Protein AF-A0A9C9SPK6-F1 (afdb_monomer_lite)

Secondary structure (DSSP, 8-state):
--HHHHHHHHHHHHHHHHHHHHHHHHHHHHT--HHHHHHS-HHHHHHHHHHSPPPPHHHH----------GGG--

Sequence (75 aa):
MKQGFTWKFLIIFIVLLLAIWQISYTIKFMGLTEQQKAKMDPVKLSRLENRAIHLGLDLSGGMHIILEVDKSKLR

Structure (mmCIF, N/CA/C/O backbone):
data_AF-A0A9C9SPK6-F1
#
_entry.id   AF-A0A9C9SPK6-F1
#
loop_
_atom_site.group_PDB
_atom_site.id
_atom_site.type_symbol
_atom_site.label_atom_id
_atom_site.label_alt_id
_atom_site.label_comp_id
_atom_site.label_asym_id
_atom_site.label_entity_id
_atom_site.label_seq_id
_atom_site.pdbx_PDB_ins_code
_atom_site.Cartn_x
_atom_site.Cartn_y
_atom_site.Cartn_z
_atom_site.occupancy
_atom_site.B_iso_or_equiv
_atom_site.auth_seq_id
_atom_site.auth_comp_id
_atom_site.auth_asym_id
_atom_site.auth_atom_id
_atom_site.pdbx_PDB_model_num
ATOM 1 N N . MET A 1 1 ? -30.183 0.794 32.754 1.00 50.81 1 MET A N 1
ATOM 2 C CA . MET A 1 1 ? -30.253 1.317 31.364 1.00 50.81 1 MET A CA 1
ATOM 3 C C . MET A 1 1 ? -28.827 1.580 30.870 1.00 50.81 1 MET A C 1
ATOM 5 O O . MET A 1 1 ? -28.059 2.076 31.679 1.00 50.81 1 MET A O 1
ATOM 9 N N . LYS A 1 2 ? -28.494 1.276 29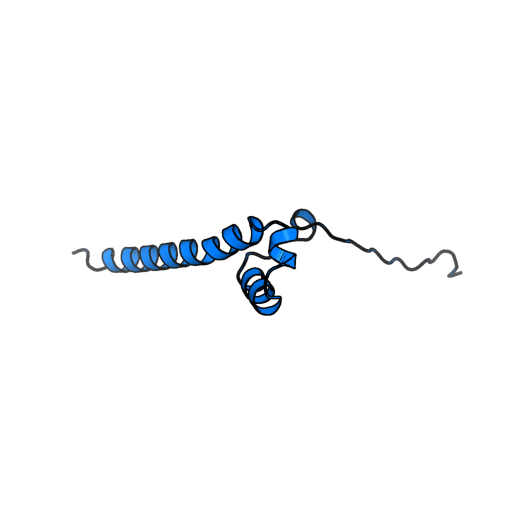.596 1.00 56.41 2 LYS A N 1
ATOM 10 C CA . LYS A 1 2 ? -27.205 1.512 28.866 1.00 56.41 2 LYS A CA 1
ATOM 11 C C . LYS A 1 2 ? -26.299 0.299 28.514 1.00 56.41 2 LYS A C 1
ATOM 13 O O . LYS A 1 2 ? -25.136 0.499 28.192 1.00 56.41 2 LYS A O 1
ATOM 18 N N . GLN A 1 3 ? -26.801 -0.938 28.457 1.00 58.72 3 GLN A N 1
ATOM 19 C CA . GLN A 1 3 ? -25.972 -2.102 28.054 1.00 58.72 3 GLN A CA 1
ATOM 20 C C . GLN A 1 3 ? -25.729 -2.247 26.531 1.00 58.72 3 GLN A C 1
ATOM 22 O O . GLN A 1 3 ? -24.874 -3.021 26.123 1.00 58.72 3 GLN A O 1
ATOM 27 N N . GLY A 1 4 ? -26.417 -1.482 25.673 1.00 61.12 4 GLY A N 1
ATOM 28 C CA . GLY A 1 4 ? -26.248 -1.576 24.210 1.00 61.12 4 GLY A CA 1
ATOM 29 C C . GLY A 1 4 ? -25.147 -0.692 23.605 1.00 61.12 4 GLY A C 1
ATOM 30 O O . GLY A 1 4 ? -24.846 -0.818 22.420 1.00 61.12 4 GLY A O 1
ATOM 31 N N . PHE A 1 5 ? -24.571 0.232 24.378 1.00 65.38 5 PHE A N 1
ATOM 32 C CA . PHE A 1 5 ? -23.651 1.247 23.845 1.00 65.38 5 PHE A CA 1
ATOM 33 C C . PHE A 1 5 ? -22.177 0.825 23.966 1.00 65.38 5 PHE A C 1
ATOM 35 O O . PHE A 1 5 ? -21.379 1.097 23.074 1.00 65.38 5 PHE A O 1
ATOM 42 N N . THR A 1 6 ? -21.826 0.087 25.023 1.00 80.12 6 THR A N 1
ATOM 43 C CA . THR A 1 6 ? -20.468 -0.431 25.264 1.00 80.12 6 THR A CA 1
ATOM 44 C C . THR A 1 6 ? -20.047 -1.464 24.221 1.00 80.12 6 THR A C 1
ATOM 46 O O . THR A 1 6 ? -18.927 -1.407 23.724 1.00 80.12 6 THR A O 1
ATOM 49 N N . TRP A 1 7 ? -20.956 -2.357 23.820 1.00 87.00 7 TRP A N 1
ATOM 50 C CA . TRP A 1 7 ? -20.686 -3.356 22.781 1.00 87.00 7 TRP A CA 1
ATOM 51 C C . TRP A 1 7 ? -20.413 -2.723 21.409 1.00 87.00 7 TRP A C 1
ATOM 53 O O . TRP A 1 7 ? -19.483 -3.119 20.711 1.00 87.00 7 TRP A O 1
ATOM 63 N N . LYS A 1 8 ? -21.170 -1.679 21.043 1.00 86.75 8 LYS A N 1
ATOM 64 C CA . LYS A 1 8 ? -20.929 -0.914 19.808 1.00 86.75 8 LYS A CA 1
ATOM 65 C C . LYS A 1 8 ? -19.549 -0.256 19.822 1.00 86.75 8 LYS A C 1
ATOM 67 O O . LYS A 1 8 ? -18.828 -0.353 18.834 1.00 86.75 8 LYS A O 1
ATOM 72 N N . PHE A 1 9 ? -19.159 0.356 20.942 1.00 90.81 9 PHE A N 1
ATOM 73 C CA . PHE A 1 9 ? -17.822 0.935 21.093 1.00 90.81 9 PHE A CA 1
ATOM 74 C C . PHE A 1 9 ? -16.708 -0.111 21.017 1.00 90.81 9 PHE A C 1
ATOM 76 O O . PHE A 1 9 ? -15.691 0.152 20.383 1.00 90.81 9 PHE A O 1
ATOM 83 N N . LEU A 1 10 ? -16.908 -1.298 21.595 1.00 92.00 10 LEU A N 1
ATOM 84 C CA . LEU A 1 10 ? -15.944 -2.393 21.499 1.00 92.00 10 LEU A CA 1
ATOM 85 C C . LEU A 1 10 ? -15.716 -2.810 20.039 1.00 92.00 10 LEU A C 1
ATOM 87 O O . LEU A 1 10 ? -14.571 -2.916 19.608 1.00 92.00 10 LEU A O 1
ATOM 91 N N . ILE A 1 11 ? -16.791 -2.980 19.261 1.00 93.50 11 ILE A N 1
ATOM 92 C CA . ILE A 1 11 ? -16.692 -3.307 17.831 1.00 93.50 11 ILE A CA 1
ATOM 93 C C . ILE A 1 11 ? -15.954 -2.202 17.073 1.00 93.50 11 ILE A C 1
ATOM 95 O O . ILE A 1 11 ? -15.037 -2.496 16.312 1.00 93.50 11 ILE A O 1
ATOM 99 N N . ILE A 1 12 ? -16.319 -0.935 17.295 1.00 94.62 12 ILE A N 1
ATOM 100 C CA . ILE A 1 12 ? -15.664 0.206 16.639 1.00 94.62 12 ILE A CA 1
ATOM 101 C C . ILE A 1 12 ? -14.166 0.222 16.958 1.00 94.62 12 ILE A C 1
ATOM 103 O O . ILE A 1 12 ? -13.351 0.418 16.060 1.00 94.62 12 ILE A O 1
ATOM 107 N N . PHE A 1 13 ? -13.793 -0.032 18.212 1.00 95.88 13 PHE A N 1
ATOM 108 C CA . PHE A 1 13 ? -12.396 -0.075 18.632 1.00 95.88 13 PHE A CA 1
ATOM 109 C C . PHE A 1 13 ? -11.625 -1.217 17.958 1.00 95.88 13 PHE A C 1
ATOM 111 O O . PHE A 1 13 ? -10.518 -1.007 17.469 1.00 95.88 13 PHE A O 1
ATOM 118 N N . ILE A 1 14 ? -12.226 -2.406 17.857 1.00 96.44 14 ILE A N 1
ATOM 119 C CA . ILE A 1 14 ? -11.632 -3.544 17.141 1.00 96.44 14 ILE A CA 1
ATOM 120 C C . ILE A 1 14 ? -11.436 -3.206 15.659 1.00 96.44 14 ILE A C 1
ATOM 122 O O . ILE A 1 14 ? -10.354 -3.424 15.120 1.00 96.44 14 ILE A O 1
ATOM 126 N N . VAL A 1 15 ? -12.448 -2.634 15.003 1.00 96.81 15 VAL A N 1
ATOM 127 C CA . VAL A 1 15 ? -12.360 -2.232 13.591 1.00 96.81 15 VAL A CA 1
ATOM 128 C C . VAL A 1 15 ? -11.279 -1.167 13.387 1.00 96.81 15 VAL A C 1
ATOM 130 O O . VAL A 1 15 ? -10.509 -1.265 12.435 1.00 96.81 15 VAL A O 1
ATOM 133 N N . LEU A 1 16 ? -11.161 -0.197 14.297 1.00 96.50 16 LEU A N 1
ATOM 134 C CA . LEU A 1 16 ? -10.096 0.810 14.275 1.00 96.50 16 LEU A CA 1
ATOM 135 C C . LEU A 1 16 ? -8.705 0.179 14.382 1.00 96.50 16 LEU A C 1
ATOM 137 O O . LEU A 1 16 ? -7.822 0.513 13.594 1.00 96.50 16 LEU A O 1
ATOM 141 N N . LEU A 1 17 ? -8.509 -0.755 15.315 1.00 96.50 17 LEU A N 1
ATOM 142 C CA . LEU A 1 17 ? -7.234 -1.459 15.460 1.00 96.50 17 LEU A CA 1
ATOM 143 C C . LEU A 1 17 ? -6.882 -2.262 14.204 1.00 96.50 17 LEU A C 1
ATOM 145 O O . LEU A 1 17 ? -5.742 -2.210 13.743 1.00 96.50 17 LEU A O 1
ATOM 149 N N . LEU A 1 18 ? -7.859 -2.958 13.617 1.00 95.56 18 LEU A N 1
ATOM 150 C CA . LEU A 1 18 ? -7.670 -3.695 12.367 1.00 95.56 18 LEU A CA 1
ATOM 151 C C . LEU A 1 18 ? -7.337 -2.759 11.199 1.00 95.56 18 LEU A C 1
ATOM 153 O O . LEU A 1 18 ? -6.456 -3.075 10.403 1.00 95.56 18 LEU A O 1
ATOM 157 N N . ALA A 1 19 ? -7.981 -1.593 11.119 1.00 94.62 19 ALA A N 1
ATOM 158 C CA . ALA A 1 19 ? -7.707 -0.598 10.087 1.00 94.62 19 ALA A CA 1
ATOM 159 C C . ALA A 1 19 ? -6.278 -0.042 10.198 1.00 94.62 19 ALA A C 1
ATOM 161 O O . ALA A 1 19 ? -5.556 0.003 9.202 1.00 94.62 19 ALA A O 1
ATOM 162 N N . ILE A 1 20 ? -5.839 0.314 11.411 1.00 95.38 20 ILE A N 1
ATOM 163 C CA . ILE A 1 20 ? -4.468 0.781 11.668 1.00 95.38 20 ILE A CA 1
ATOM 164 C C . ILE A 1 20 ? -3.456 -0.312 11.304 1.00 95.38 20 ILE A C 1
ATOM 166 O O . ILE A 1 20 ? -2.454 -0.041 10.637 1.00 95.38 20 ILE A O 1
ATOM 170 N N . TRP A 1 21 ? -3.726 -1.557 11.704 1.00 93.62 21 TRP A N 1
ATOM 171 C CA . TRP A 1 21 ? -2.868 -2.692 11.380 1.00 93.62 21 TRP A CA 1
ATOM 172 C C . TRP A 1 21 ? -2.751 -2.905 9.866 1.00 93.62 21 TRP A C 1
ATOM 174 O O . TRP A 1 21 ? -1.637 -3.043 9.359 1.00 93.62 21 TRP A O 1
ATOM 184 N N . GLN A 1 22 ? -3.864 -2.841 9.131 1.00 92.75 22 GLN A N 1
ATOM 185 C CA . GLN A 1 22 ? -3.876 -2.992 7.677 1.00 92.75 22 GLN A CA 1
ATOM 186 C C . GLN A 1 22 ? -3.114 -1.861 6.968 1.00 92.75 22 GLN A C 1
ATOM 188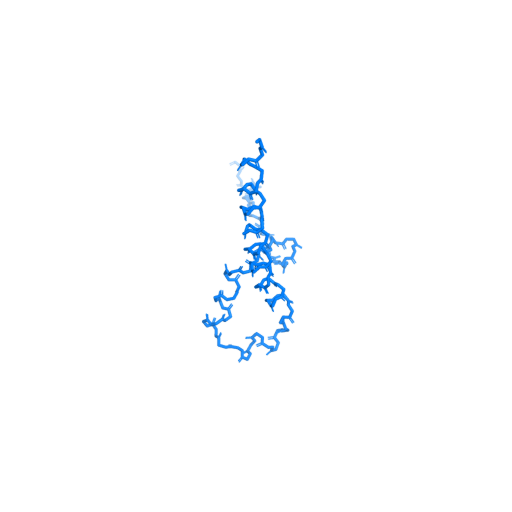 O O . GLN A 1 22 ? -2.273 -2.126 6.110 1.00 92.75 22 GLN A O 1
ATO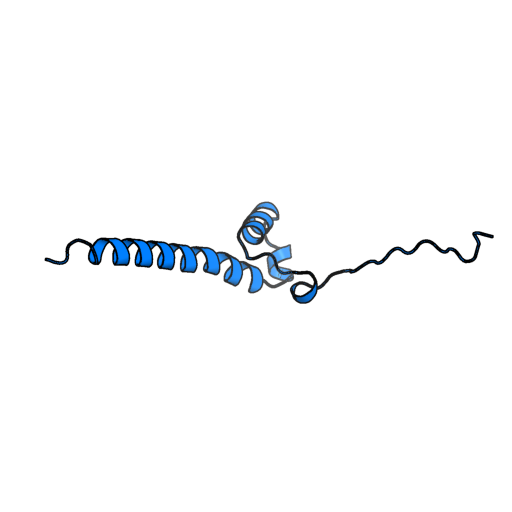M 193 N N . ILE A 1 23 ? -3.336 -0.604 7.368 1.00 93.50 23 ILE A N 1
ATOM 194 C CA . ILE A 1 23 ? -2.654 0.571 6.793 1.00 93.50 23 ILE A CA 1
ATOM 195 C C . ILE A 1 23 ? -1.133 0.500 6.999 1.00 93.50 23 ILE A C 1
ATOM 197 O O . ILE A 1 23 ? -0.367 0.948 6.142 1.00 93.50 23 ILE A O 1
ATOM 201 N N . SER A 1 24 ? -0.673 -0.111 8.096 1.00 91.88 24 SER A N 1
ATOM 202 C CA . SER A 1 24 ? 0.760 -0.250 8.382 1.00 91.88 24 SER A CA 1
ATOM 203 C C . SER A 1 24 ? 1.534 -1.012 7.294 1.00 91.88 24 SER A C 1
ATOM 205 O O . SER A 1 24 ? 2.704 -0.705 7.057 1.00 91.88 24 SER A O 1
ATOM 207 N N . TYR A 1 25 ? 0.899 -1.967 6.600 1.00 92.56 25 TYR A N 1
ATOM 208 C CA . TYR A 1 25 ? 1.518 -2.692 5.484 1.00 92.56 25 TYR A CA 1
ATOM 209 C C . TYR A 1 25 ? 1.749 -1.776 4.282 1.00 92.56 25 TYR A C 1
ATOM 211 O O . TYR A 1 25 ? 2.839 -1.785 3.711 1.00 92.56 25 TYR A O 1
ATOM 219 N N . THR A 1 26 ? 0.768 -0.932 3.959 1.00 90.62 26 THR A N 1
ATOM 220 C CA . THR A 1 26 ? 0.857 0.042 2.865 1.00 90.62 26 THR A CA 1
ATOM 221 C C . THR A 1 26 ? 1.972 1.054 3.101 1.00 90.62 26 THR A C 1
ATOM 223 O O . THR A 1 26 ? 2.802 1.256 2.221 1.00 90.62 26 THR A O 1
ATOM 226 N N . ILE A 1 27 ? 2.053 1.637 4.304 1.00 91.50 27 ILE A N 1
ATOM 227 C CA . ILE A 1 27 ? 3.105 2.614 4.637 1.00 91.50 27 ILE A CA 1
ATOM 228 C C . ILE A 1 27 ? 4.494 1.975 4.517 1.00 91.50 27 ILE A C 1
ATOM 230 O O . ILE A 1 27 ? 5.405 2.574 3.950 1.00 91.50 27 ILE A O 1
ATOM 234 N N . LYS A 1 28 ? 4.656 0.738 5.006 1.00 90.50 28 LYS A N 1
ATOM 235 C CA . LYS A 1 28 ? 5.920 0.004 4.874 1.00 90.50 28 LYS A CA 1
ATOM 236 C C . LYS A 1 28 ? 6.280 -0.247 3.417 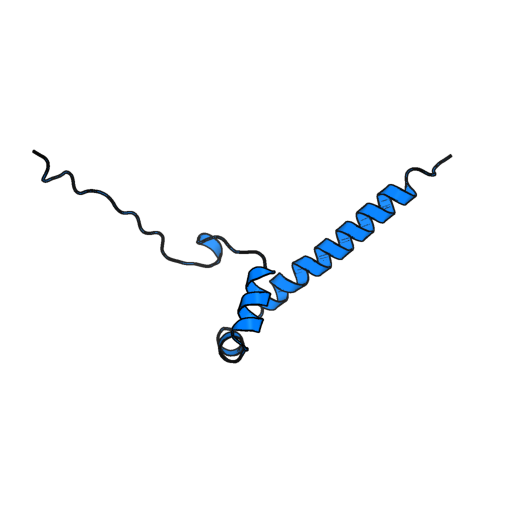1.00 90.50 28 LYS A C 1
ATOM 238 O O . LYS A 1 28 ? 7.427 -0.039 3.059 1.00 90.50 28 LYS A O 1
ATOM 243 N N . PHE A 1 29 ? 5.329 -0.684 2.595 1.00 89.25 29 PHE A N 1
ATOM 244 C CA . PHE A 1 29 ? 5.581 -0.972 1.186 1.00 89.25 29 PHE A CA 1
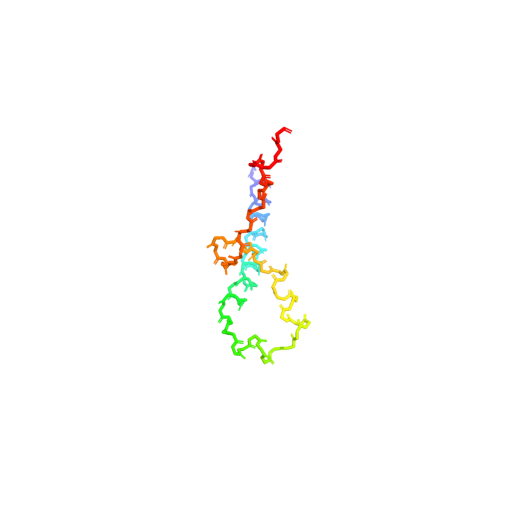ATOM 245 C C . PHE A 1 29 ? 5.950 0.287 0.390 1.00 89.25 29 PHE A C 1
ATOM 247 O O . PHE A 1 29 ? 6.948 0.288 -0.328 1.00 89.25 29 PHE A O 1
ATOM 254 N N . MET A 1 30 ? 5.186 1.371 0.558 1.00 86.44 30 MET A N 1
ATOM 255 C CA . MET A 1 30 ? 5.405 2.637 -0.153 1.00 86.44 30 MET A CA 1
ATOM 256 C C . MET A 1 30 ? 6.668 3.373 0.313 1.00 86.44 30 MET A C 1
ATOM 258 O O . MET A 1 30 ? 7.252 4.125 -0.459 1.00 86.44 30 MET A O 1
ATOM 262 N N . GLY A 1 31 ? 7.107 3.154 1.556 1.00 86.56 31 GLY A N 1
ATOM 263 C CA . GLY A 1 31 ? 8.350 3.720 2.082 1.00 86.56 31 GLY A CA 1
ATOM 264 C C . GLY A 1 31 ? 9.628 3.009 1.621 1.00 86.56 31 GLY A C 1
ATOM 265 O O . GLY A 1 31 ? 10.718 3.529 1.855 1.00 86.56 31 GLY A O 1
ATOM 266 N N . LEU A 1 32 ? 9.530 1.831 0.990 1.00 89.19 32 LEU A N 1
ATOM 267 C CA . LEU A 1 32 ? 10.701 1.113 0.483 1.00 89.19 32 LEU A CA 1
ATOM 268 C C . LEU A 1 32 ? 11.218 1.759 -0.802 1.00 89.19 32 LEU A C 1
ATOM 270 O O . LEU A 1 32 ? 10.476 1.937 -1.768 1.00 89.19 32 LEU A O 1
ATOM 274 N N . THR A 1 33 ? 12.522 2.022 -0.852 1.00 86.00 33 THR A N 1
ATOM 275 C CA . THR A 1 33 ? 13.181 2.453 -2.091 1.00 86.00 33 THR A CA 1
ATOM 276 C C . THR A 1 33 ? 13.419 1.270 -3.027 1.00 86.00 33 THR A C 1
ATOM 278 O O . THR A 1 33 ? 13.540 0.125 -2.589 1.00 86.00 33 THR A O 1
ATOM 281 N N . GLU A 1 34 ? 13.564 1.535 -4.325 1.00 83.38 34 GLU A N 1
ATOM 282 C CA . GLU A 1 34 ? 13.834 0.502 -5.339 1.00 83.38 34 GLU A CA 1
ATOM 283 C C . GLU A 1 34 ? 15.067 -0.357 -5.002 1.00 83.38 34 GLU A C 1
ATOM 285 O O . GLU A 1 34 ? 15.066 -1.573 -5.175 1.00 83.38 34 GLU A O 1
ATOM 290 N N . GLN A 1 35 ? 16.094 0.246 -4.399 1.00 83.56 35 GLN A N 1
ATOM 291 C CA . GLN A 1 35 ? 17.293 -0.466 -3.944 1.00 83.56 35 GLN A CA 1
ATOM 292 C C . GLN A 1 35 ? 17.014 -1.424 -2.778 1.00 83.56 35 GLN A C 1
ATOM 294 O O . GLN A 1 35 ? 17.655 -2.469 -2.664 1.00 83.56 35 GLN A O 1
ATOM 299 N N . GLN A 1 36 ? 16.088 -1.068 -1.887 1.00 84.25 36 GLN A N 1
ATOM 300 C CA . GLN A 1 36 ? 15.686 -1.913 -0.763 1.00 84.25 36 GLN A CA 1
ATOM 301 C C . GLN A 1 36 ? 14.770 -3.044 -1.226 1.00 84.25 36 GLN A C 1
ATOM 303 O O . GLN A 1 36 ? 14.933 -4.170 -0.762 1.00 84.25 36 GLN A O 1
ATOM 308 N N . LYS A 1 37 ? 13.872 -2.772 -2.182 1.00 85.62 37 LYS A N 1
ATOM 309 C CA . LYS A 1 37 ? 13.041 -3.794 -2.832 1.00 85.62 37 LYS A CA 1
ATOM 310 C C . LYS A 1 37 ? 13.904 -4.821 -3.567 1.00 85.62 37 LYS A C 1
ATOM 312 O O . LYS A 1 37 ? 13.717 -6.014 -3.363 1.00 85.62 37 LYS A O 1
ATOM 317 N N . ALA A 1 38 ? 14.908 -4.370 -4.321 1.00 84.19 38 ALA A N 1
ATOM 318 C CA . ALA A 1 38 ? 15.822 -5.245 -5.060 1.00 84.19 38 ALA A CA 1
ATOM 319 C C . ALA A 1 38 ? 16.702 -6.135 -4.161 1.00 84.19 38 ALA A C 1
ATOM 321 O O . ALA A 1 38 ? 17.116 -7.215 -4.571 1.00 84.19 38 ALA A O 1
ATOM 322 N N . LYS A 1 39 ? 16.996 -5.692 -2.932 1.00 87.94 39 LYS A N 1
ATOM 323 C CA . LYS A 1 39 ? 17.750 -6.468 -1.929 1.00 87.94 39 LYS A CA 1
ATOM 324 C C . LYS A 1 39 ? 16.859 -7.362 -1.063 1.00 87.94 39 LYS A C 1
ATOM 326 O O . LYS A 1 39 ? 17.378 -8.178 -0.301 1.00 87.94 39 LYS A O 1
ATOM 331 N N . MET A 1 40 ? 15.540 -7.179 -1.117 1.00 86.12 40 MET A N 1
ATOM 332 C CA . MET A 1 40 ? 14.591 -7.955 -0.332 1.00 86.12 40 MET A CA 1
ATOM 333 C C . MET A 1 40 ? 14.301 -9.291 -1.016 1.00 86.12 40 MET A C 1
ATOM 335 O O . MET A 1 40 ? 14.286 -9.400 -2.238 1.00 86.12 40 MET A O 1
ATOM 339 N N . ASP A 1 41 ? 14.031 -10.313 -0.207 1.00 90.50 41 ASP A N 1
ATOM 340 C CA . ASP A 1 41 ? 13.532 -11.589 -0.707 1.00 90.50 41 ASP A CA 1
ATOM 341 C C . ASP A 1 41 ? 12.240 -11.380 -1.534 1.00 90.50 41 ASP A C 1
ATOM 343 O O . ASP A 1 41 ? 11.282 -10.793 -1.007 1.00 90.50 41 ASP A O 1
ATOM 347 N N . PRO A 1 42 ? 12.172 -11.867 -2.789 1.00 88.19 42 PRO A N 1
ATOM 348 C CA . PRO A 1 42 ? 11.030 -11.636 -3.674 1.00 88.19 42 PRO A CA 1
ATOM 349 C C . PRO A 1 42 ? 9.699 -12.139 -3.103 1.00 88.19 42 PRO A C 1
ATOM 351 O O . PRO A 1 42 ? 8.655 -11.516 -3.296 1.00 88.19 42 PRO A O 1
ATOM 354 N N . VAL A 1 43 ? 9.718 -13.240 -2.343 1.00 88.94 43 VAL A N 1
ATOM 355 C CA . VAL A 1 43 ? 8.516 -13.834 -1.737 1.00 88.94 43 VAL A CA 1
ATOM 356 C C . VAL A 1 43 ? 8.022 -12.980 -0.569 1.00 88.94 43 VAL A C 1
ATOM 358 O O . VAL A 1 43 ? 6.818 -12.891 -0.310 1.00 88.94 43 VAL A O 1
ATOM 361 N N . LYS A 1 44 ? 8.934 -12.351 0.177 1.00 87.75 44 LYS A N 1
ATOM 362 C CA . LYS A 1 44 ? 8.572 -11.390 1.230 1.00 87.75 44 LYS A CA 1
ATOM 363 C C . LYS A 1 44 ? 8.051 -10.085 0.641 1.00 87.75 44 LYS A C 1
ATOM 365 O O . LYS A 1 44 ? 7.053 -9.576 1.148 1.00 87.75 44 LYS A O 1
ATOM 370 N N . LEU A 1 45 ? 8.679 -9.592 -0.425 1.00 89.25 45 LEU A N 1
ATOM 371 C CA . LEU A 1 45 ? 8.253 -8.378 -1.114 1.00 89.25 45 LEU A CA 1
ATOM 372 C C . LEU A 1 45 ? 6.850 -8.543 -1.711 1.00 89.25 45 LEU A C 1
ATOM 374 O O . LEU A 1 45 ? 5.968 -7.749 -1.400 1.00 89.25 45 LEU A O 1
ATOM 378 N N . SER A 1 46 ? 6.603 -9.631 -2.447 1.00 87.50 46 SER A N 1
ATOM 379 C CA . SER A 1 46 ? 5.284 -9.927 -3.022 1.00 87.50 46 SER A CA 1
ATOM 380 C C . SER A 1 46 ? 4.200 -10.084 -1.948 1.00 87.50 46 SER A C 1
ATOM 382 O O . SER A 1 46 ? 3.080 -9.603 -2.103 1.00 87.50 46 SER A O 1
ATOM 384 N N . ARG A 1 47 ? 4.506 -10.711 -0.804 1.00 90.12 47 ARG A N 1
ATOM 385 C CA . ARG A 1 47 ? 3.548 -10.792 0.316 1.00 90.12 47 ARG A CA 1
ATOM 386 C C . ARG A 1 47 ? 3.233 -9.433 0.934 1.00 90.12 47 ARG A C 1
ATOM 388 O O . ARG A 1 47 ? 2.119 -9.248 1.420 1.00 90.12 47 ARG A O 1
ATOM 395 N N . LEU A 1 48 ? 4.206 -8.526 0.968 1.00 89.69 48 LEU A N 1
ATOM 396 C CA . LEU A 1 48 ? 4.019 -7.172 1.476 1.00 89.69 48 LEU A CA 1
ATOM 397 C C . LEU A 1 48 ? 3.180 -6.333 0.503 1.00 89.69 48 LEU A C 1
ATOM 399 O O . LEU A 1 48 ? 2.239 -5.684 0.947 1.00 89.69 48 LEU A O 1
ATOM 403 N N . GLU A 1 49 ? 3.468 -6.419 -0.796 1.00 88.88 49 GLU A N 1
ATOM 404 C CA . GLU A 1 49 ? 2.708 -5.773 -1.873 1.00 88.88 49 GLU A CA 1
ATOM 405 C C . GLU A 1 49 ? 1.245 -6.225 -1.890 1.00 88.88 49 GLU A C 1
ATOM 407 O O . GLU A 1 49 ? 0.348 -5.397 -1.807 1.00 88.88 49 GLU A O 1
ATOM 412 N N . ASN A 1 50 ? 0.996 -7.538 -1.850 1.00 89.19 50 ASN A N 1
ATOM 413 C CA . ASN A 1 50 ? -0.360 -8.099 -1.851 1.00 89.19 50 ASN A CA 1
ATOM 414 C C . ASN A 1 50 ? -1.215 -7.657 -0.648 1.00 89.19 50 ASN A C 1
ATOM 416 O O . ASN A 1 50 ? -2.443 -7.695 -0.706 1.00 89.19 50 ASN A O 1
ATOM 420 N N . ARG A 1 51 ? -0.579 -7.299 0.476 1.00 89.69 51 ARG A N 1
ATOM 421 C CA . ARG A 1 51 ? -1.264 -6.776 1.671 1.00 89.69 51 ARG A CA 1
ATOM 422 C C . ARG A 1 51 ? -1.386 -5.257 1.664 1.00 89.69 51 ARG A C 1
ATOM 424 O O . ARG A 1 51 ? -2.200 -4.727 2.419 1.00 89.69 51 ARG A O 1
ATOM 431 N N . ALA A 1 52 ? -0.569 -4.573 0.873 1.00 90.31 52 ALA A N 1
ATOM 432 C CA . ALA A 1 52 ? -0.651 -3.139 0.689 1.00 90.31 52 ALA A CA 1
ATOM 433 C C . ALA A 1 52 ? -1.857 -2.776 -0.190 1.00 90.31 52 ALA A C 1
ATOM 435 O O . ALA A 1 52 ? -2.467 -3.611 -0.861 1.00 90.31 52 ALA A O 1
ATOM 436 N N . ILE A 1 53 ? -2.227 -1.500 -0.162 1.00 89.06 53 ILE A N 1
ATOM 437 C CA . ILE A 1 53 ? -3.244 -0.966 -1.067 1.00 89.06 53 ILE A CA 1
ATOM 438 C C . ILE A 1 53 ? -2.663 -0.949 -2.483 1.00 89.06 53 ILE A C 1
ATOM 440 O O . ILE A 1 53 ? -1.657 -0.287 -2.734 1.00 89.06 53 ILE A O 1
ATOM 444 N N . HIS A 1 54 ? -3.322 -1.657 -3.401 1.00 89.75 54 HIS A N 1
ATOM 445 C CA . HIS A 1 54 ? -2.976 -1.644 -4.816 1.00 89.75 54 HIS A CA 1
ATOM 446 C C . HIS A 1 54 ? -3.372 -0.295 -5.411 1.00 89.75 54 HIS A C 1
ATOM 448 O O . HIS A 1 54 ? -4.539 0.100 -5.391 1.00 89.75 54 HIS A O 1
ATOM 454 N N . LEU A 1 55 ? -2.378 0.423 -5.909 1.00 87.25 55 LEU A N 1
ATOM 455 C CA . LEU A 1 55 ? -2.555 1.724 -6.527 1.00 87.25 55 LEU A CA 1
ATOM 456 C C . LEU A 1 55 ? -2.967 1.544 -7.993 1.00 87.25 55 LEU A C 1
ATOM 458 O O . LEU A 1 55 ? -2.441 0.684 -8.703 1.00 87.25 55 LEU A O 1
ATOM 462 N N . GLY A 1 56 ? -3.912 2.368 -8.445 1.00 86.19 56 GLY A N 1
ATOM 463 C CA . GLY A 1 56 ? -4.318 2.401 -9.848 1.00 86.19 56 GLY A CA 1
ATOM 464 C C . GLY A 1 56 ? -3.190 2.881 -10.763 1.00 86.19 56 GLY A C 1
ATOM 465 O O . GLY A 1 56 ? -2.200 3.445 -10.299 1.00 86.19 56 GLY A O 1
ATOM 466 N N . LEU A 1 57 ? -3.371 2.704 -12.074 1.00 85.94 57 LEU A N 1
ATOM 467 C CA . LEU A 1 57 ? -2.392 3.098 -13.096 1.00 85.94 57 LEU A CA 1
ATOM 468 C C . LEU A 1 57 ? -1.959 4.569 -12.982 1.00 85.94 57 LEU A C 1
ATOM 470 O O . LEU A 1 57 ? -0.795 4.882 -13.192 1.00 85.94 57 LEU A O 1
ATOM 474 N N . ASP A 1 58 ? -2.892 5.445 -12.611 1.00 86.00 58 ASP A N 1
ATOM 475 C CA . ASP A 1 58 ? -2.655 6.881 -12.424 1.00 86.00 58 ASP A CA 1
ATOM 476 C C . ASP A 1 58 ? -1.691 7.184 -11.259 1.00 86.00 58 ASP A C 1
ATOM 478 O O . ASP A 1 58 ? -0.899 8.117 -11.324 1.00 86.00 58 ASP A O 1
ATOM 482 N N . LEU A 1 59 ? -1.708 6.354 -10.207 1.00 84.19 59 LEU A N 1
ATOM 483 C CA . LEU A 1 59 ? -0.914 6.551 -8.988 1.00 84.19 59 LEU A CA 1
ATOM 484 C C . LEU A 1 59 ? 0.384 5.732 -8.973 1.00 84.19 59 LEU A C 1
ATOM 486 O O . LEU A 1 59 ? 1.398 6.201 -8.466 1.00 84.19 59 LEU A O 1
ATOM 490 N N . SER A 1 60 ? 0.361 4.510 -9.510 1.00 82.44 60 SER A N 1
ATOM 491 C CA . SER A 1 60 ? 1.554 3.659 -9.657 1.00 82.44 60 SER A CA 1
ATOM 492 C C . SER A 1 60 ? 2.417 4.052 -10.852 1.00 82.44 60 SER A C 1
ATOM 494 O O . SER A 1 60 ? 3.596 3.706 -10.905 1.00 82.44 60 SER A O 1
ATOM 496 N N . GLY A 1 61 ? 1.813 4.719 -11.837 1.00 77.50 61 GLY A N 1
ATOM 497 C CA . GLY A 1 61 ? 2.340 4.763 -13.190 1.00 77.50 61 GLY A CA 1
ATOM 498 C C . GLY A 1 61 ? 2.188 3.415 -13.904 1.00 77.50 61 GLY A C 1
ATOM 499 O O . GLY A 1 61 ? 2.067 2.347 -13.301 1.00 77.50 61 GLY A O 1
ATOM 500 N N . GLY A 1 62 ? 2.182 3.461 -15.230 1.00 83.81 62 GLY A N 1
ATOM 501 C CA . GLY A 1 62 ? 2.199 2.284 -16.091 1.00 83.81 62 GLY A CA 1
ATOM 502 C C . GLY A 1 62 ? 1.746 2.632 -17.503 1.00 83.81 62 GLY A C 1
ATOM 503 O O . GLY A 1 62 ? 1.642 3.803 -17.862 1.00 83.81 62 GLY A O 1
ATOM 504 N N . MET A 1 63 ? 1.493 1.614 -18.323 1.00 86.94 63 MET A N 1
ATOM 505 C CA . MET A 1 63 ? 1.172 1.801 -19.737 1.00 86.94 63 MET A CA 1
ATOM 506 C C . MET A 1 63 ? -0.325 1.610 -20.000 1.00 86.94 63 MET A C 1
ATOM 508 O O . MET A 1 63 ? -0.855 0.518 -19.809 1.00 86.94 63 MET A O 1
ATOM 512 N N . HIS A 1 64 ? -0.998 2.660 -20.477 1.00 88.00 64 HIS A N 1
ATOM 513 C CA . HIS A 1 64 ? -2.350 2.564 -21.028 1.00 88.00 64 HIS A CA 1
ATOM 514 C C . HIS A 1 64 ? -2.256 2.390 -22.549 1.00 88.00 64 HIS A C 1
ATOM 516 O O . HIS A 1 64 ? -1.953 3.345 -23.264 1.00 88.00 64 HIS A O 1
ATOM 522 N N . ILE A 1 65 ? -2.463 1.166 -23.042 1.00 88.88 65 ILE A N 1
ATOM 523 C CA . ILE A 1 65 ? -2.375 0.837 -24.473 1.00 88.88 65 ILE A CA 1
ATOM 524 C C . ILE A 1 65 ? -3.786 0.784 -25.057 1.00 88.88 65 ILE A C 1
ATOM 526 O O . ILE A 1 65 ? -4.603 -0.028 -24.627 1.00 88.88 65 ILE A O 1
ATOM 530 N N . ILE A 1 66 ? -4.054 1.616 -26.063 1.00 92.31 66 ILE A N 1
ATOM 531 C CA . ILE A 1 66 ? -5.295 1.575 -26.842 1.00 92.31 66 ILE A CA 1
ATOM 532 C C . ILE A 1 66 ? -4.976 0.933 -28.189 1.00 92.31 66 ILE A C 1
ATOM 534 O O . ILE A 1 66 ? -4.100 1.400 -28.914 1.00 92.31 66 ILE A O 1
ATOM 538 N N . LEU A 1 67 ? -5.682 -0.149 -28.509 1.00 92.50 67 LEU A N 1
ATOM 539 C CA . LEU A 1 67 ? -5.583 -0.830 -29.794 1.00 92.50 67 LEU A CA 1
ATOM 540 C C . LEU A 1 67 ? -6.831 -0.494 -30.606 1.00 92.50 67 LEU A C 1
ATOM 542 O O . LEU A 1 67 ? -7.939 -0.870 -30.225 1.00 92.50 67 LEU A O 1
ATOM 546 N N . GLU A 1 68 ? -6.647 0.206 -31.720 1.00 92.81 68 GLU A N 1
ATOM 547 C CA . GLU A 1 68 ? -7.716 0.502 -32.667 1.00 92.81 68 GLU A CA 1
ATOM 548 C C . GLU A 1 68 ? -7.474 -0.249 -33.978 1.00 92.81 68 GLU A C 1
ATOM 550 O O . GLU A 1 68 ? -6.347 -0.346 -34.467 1.00 92.81 68 GLU A O 1
ATOM 555 N N . VAL A 1 69 ? -8.545 -0.811 -34.540 1.00 91.00 69 VAL A N 1
ATOM 556 C CA . VAL A 1 69 ? -8.494 -1.441 -35.860 1.00 91.00 69 VAL A CA 1
ATOM 557 C C . VAL A 1 69 ? -8.473 -0.344 -36.917 1.00 91.00 69 VAL A C 1
ATOM 559 O O . VAL A 1 69 ? -9.413 0.443 -37.009 1.00 91.00 69 VAL A O 1
ATOM 562 N N . ASP A 1 70 ? -7.436 -0.336 -37.752 1.00 88.88 70 ASP A N 1
ATOM 563 C CA . ASP A 1 70 ? -7.350 0.564 -38.898 1.00 88.88 70 ASP A CA 1
ATOM 564 C C . ASP A 1 70 ? -8.397 0.186 -39.961 1.00 88.88 70 ASP A C 1
ATOM 566 O O . ASP A 1 70 ? -8.247 -0.781 -40.713 1.00 88.88 70 ASP A O 1
ATOM 570 N N . LYS A 1 71 ? -9.484 0.961 -40.014 1.00 89.56 71 LYS A N 1
ATOM 571 C CA . LYS A 1 71 ? -10.574 0.778 -40.983 1.00 89.56 71 LYS A CA 1
ATOM 572 C C . LYS A 1 71 ? -10.321 1.476 -42.317 1.00 89.56 71 LYS A C 1
ATOM 574 O O . LYS A 1 71 ? -11.126 1.311 -43.227 1.00 89.56 71 LYS A O 1
ATOM 579 N N . SER A 1 72 ? -9.214 2.206 -42.479 1.00 86.25 72 SER A N 1
ATOM 580 C CA . SER A 1 72 ? -8.911 2.923 -43.729 1.00 86.25 72 SER A CA 1
ATOM 581 C C . SER A 1 72 ? -8.771 1.993 -44.942 1.00 86.25 72 SER A C 1
ATOM 583 O O . SER A 1 72 ? -8.958 2.422 -46.081 1.00 86.25 72 SER A O 1
ATOM 585 N N . LYS A 1 73 ? -8.487 0.705 -44.703 1.00 78.06 73 LYS A N 1
ATOM 586 C CA . LYS A 1 73 ? -8.354 -0.340 -45.730 1.00 78.06 73 LYS A CA 1
ATOM 587 C C . LYS A 1 73 ? -9.585 -1.235 -45.897 1.00 78.06 73 LYS A C 1
ATOM 589 O O . LYS A 1 73 ? -9.571 -2.106 -46.763 1.00 78.06 73 LYS A O 1
ATOM 594 N N . LEU A 1 74 ? -10.633 -1.037 -45.098 1.00 72.88 74 LEU A N 1
ATOM 595 C CA . LEU A 1 74 ? -11.915 -1.724 -45.256 1.00 72.88 74 LEU A CA 1
ATOM 596 C C . LEU A 1 74 ? -12.789 -0.881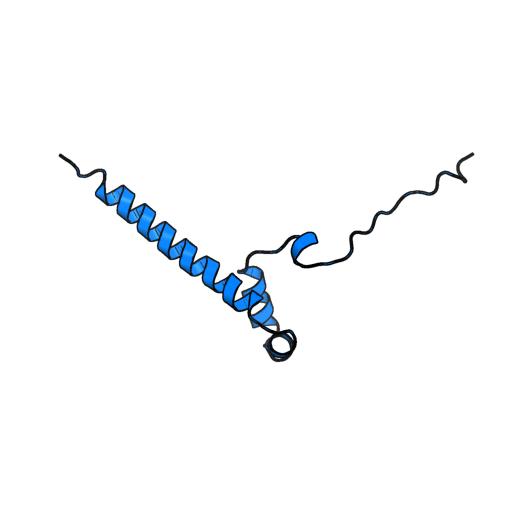 -46.193 1.00 72.88 74 LEU A C 1
ATOM 598 O O . LEU A 1 74 ? -13.557 -0.031 -45.750 1.00 72.88 74 LEU A O 1
ATOM 602 N N . ARG A 1 75 ? -12.577 -1.077 -47.497 1.00 62.44 75 ARG A N 1
ATOM 603 C CA . ARG A 1 75 ? -13.477 -0.632 -48.567 1.00 62.44 75 ARG A CA 1
ATOM 604 C C . ARG A 1 75 ? -14.558 -1.672 -48.816 1.00 62.44 75 ARG A C 1
ATOM 606 O O . ARG A 1 75 ? -14.216 -2.873 -48.756 1.00 62.44 75 ARG A O 1
#

pLDDT: mean 86.49, std 9.3, range [50.81, 96.81]

Foldseek 3Di:
DPPPPVVVVVVVVVVVVVVVVLQVLQVVLVPDDPVRLVVDDVVVNVVSQVSHDDDDCVVVPDDDDDDDDPCVPVD

Radius of gyration: 22.5 Å; chains: 1; bounding box: 48×21×80 Å